Protein AF-A0A512C321-F1 (afdb_monomer)

Solvent-accessible surface area (backbone atoms only — not comparable to full-atom values): 6008 Å² total; per-residue (Å²): 134,89,78,86,87,80,78,75,83,83,77,75,67,71,81,73,76,77,57,88,86,55,52,64,49,57,52,48,40,49,53,22,48,52,41,32,74,77,31,72,92,44,24,70,61,25,49,48,52,26,50,53,34,47,50,46,68,74,66,56,57,49,81,66,54,46,47,52,51,48,47,74,72,35,62,92,78,45,59,69,70,58,47,51,52,49,48,56,53,48,52,71,61,52,77,65,82,130

Foldseek 3Di:
DDDDDDDPPPPPPPPPDDDPPDQPLNVLLVVLVVCVVVPVVCNVVSVVSNVVSVCCVVVLDDLVRLLVVLCVVCPVPDDPVVSVVVSVVVCVRRVHDD

Organism: NCBI:txid670291

Structure (mmCIF, N/CA/C/O backbone):
data_AF-A0A512C321-F1
#
_entry.id   AF-A0A512C321-F1
#
loop_
_atom_site.group_PDB
_atom_site.id
_atom_site.type_symbol
_atom_site.label_atom_id
_atom_sit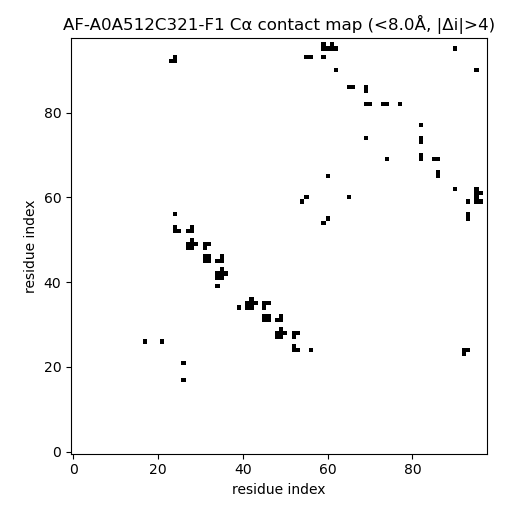e.label_alt_id
_atom_site.label_comp_id
_atom_site.label_asym_id
_atom_site.label_entity_id
_atom_site.label_seq_id
_atom_site.pdbx_PDB_ins_code
_atom_site.Cartn_x
_atom_site.Cartn_y
_atom_site.Cartn_z
_atom_site.occupancy
_atom_site.B_iso_or_equiv
_atom_site.auth_seq_id
_atom_site.auth_comp_id
_atom_site.auth_asym_id
_atom_site.auth_atom_id
_atom_site.pdbx_PDB_model_num
ATOM 1 N N . MET A 1 1 ? 13.071 1.398 -58.091 1.00 37.91 1 MET A N 1
ATOM 2 C CA . MET A 1 1 ? 14.068 1.922 -57.138 1.00 37.91 1 MET A CA 1
ATOM 3 C C . MET A 1 1 ? 13.388 3.071 -56.395 1.00 37.91 1 MET A C 1
ATOM 5 O O . MET A 1 1 ? 13.008 4.018 -57.063 1.00 37.91 1 MET A O 1
ATOM 9 N N . THR A 1 2 ? 12.776 2.779 -55.238 1.00 44.03 2 THR A N 1
ATOM 10 C CA . THR A 1 2 ? 13.251 3.122 -53.865 1.00 44.03 2 THR A CA 1
ATOM 11 C C . THR A 1 2 ? 13.111 4.627 -53.596 1.00 44.03 2 THR A C 1
ATOM 13 O O . THR A 1 2 ? 13.692 5.400 -54.338 1.00 44.03 2 THR A O 1
ATOM 16 N N . THR A 1 3 ? 12.403 5.177 -52.611 1.00 47.66 3 THR A N 1
ATOM 17 C CA . THR A 1 3 ? 11.507 4.744 -51.518 1.00 47.66 3 THR A CA 1
ATOM 18 C C . THR A 1 3 ? 10.911 6.061 -51.005 1.00 47.66 3 THR A C 1
ATOM 20 O O . THR A 1 3 ? 11.665 7.010 -50.799 1.00 47.66 3 THR A O 1
ATOM 23 N N . GLY A 1 4 ? 9.595 6.149 -50.807 1.00 47.94 4 GLY A N 1
ATOM 24 C CA . GLY A 1 4 ? 9.013 7.264 -50.059 1.00 47.94 4 GLY A CA 1
ATOM 25 C C . GLY A 1 4 ? 9.385 7.125 -48.585 1.00 47.94 4 GLY A C 1
ATOM 26 O O . GLY A 1 4 ? 9.076 6.099 -47.982 1.00 47.94 4 GLY A O 1
ATOM 27 N N . SER A 1 5 ? 10.072 8.120 -48.024 1.00 48.34 5 SER A N 1
ATOM 28 C CA . SER A 1 5 ? 10.288 8.216 -46.580 1.00 48.34 5 SER A CA 1
ATOM 29 C C . SER A 1 5 ? 8.965 8.571 -45.915 1.00 48.34 5 SER A C 1
ATOM 31 O O . SER A 1 5 ? 8.505 9.708 -45.998 1.00 48.34 5 SER A O 1
ATOM 33 N N . TYR A 1 6 ? 8.338 7.573 -45.300 1.00 49.81 6 TYR A N 1
ATOM 34 C CA . TYR A 1 6 ? 7.251 7.764 -44.354 1.00 49.81 6 TYR A CA 1
ATOM 35 C C . TYR A 1 6 ? 7.897 7.905 -42.977 1.00 49.81 6 TYR A C 1
ATOM 37 O O . TYR A 1 6 ? 8.362 6.919 -42.408 1.00 49.81 6 TYR A O 1
ATOM 45 N N . ASP A 1 7 ? 8.007 9.139 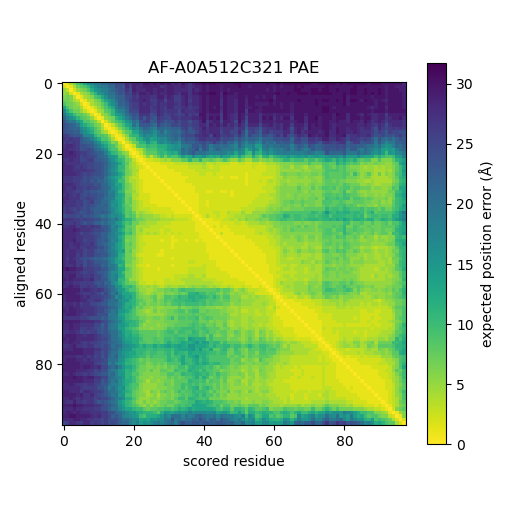-42.499 1.00 54.06 7 ASP A N 1
ATOM 46 C CA .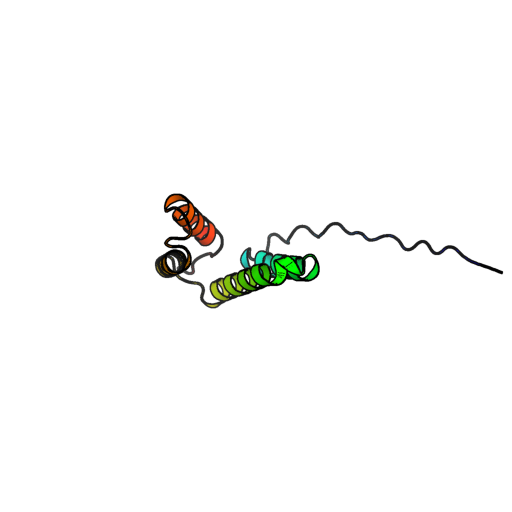 ASP A 1 7 ? 8.419 9.443 -41.131 1.00 54.06 7 ASP A CA 1
ATOM 47 C C . ASP A 1 7 ? 7.174 9.251 -40.244 1.00 54.06 7 ASP A C 1
ATOM 49 O O . ASP A 1 7 ? 6.191 9.979 -40.431 1.00 54.06 7 ASP A O 1
ATOM 53 N N . PRO A 1 8 ? 7.104 8.228 -39.372 1.00 61.41 8 PRO A N 1
ATOM 54 C CA . PRO A 1 8 ? 6.000 8.140 -38.430 1.00 61.41 8 PRO A CA 1
ATOM 55 C C . PRO A 1 8 ? 6.150 9.279 -37.414 1.00 61.41 8 PRO A C 1
ATOM 57 O O . PRO A 1 8 ? 7.257 9.497 -36.919 1.00 61.41 8 PRO A O 1
ATOM 60 N N . PRO A 1 9 ? 5.072 9.992 -37.045 1.00 49.22 9 PRO A N 1
ATOM 61 C CA . PRO A 1 9 ? 5.154 10.878 -35.900 1.00 49.22 9 PRO A CA 1
ATOM 62 C C . PRO A 1 9 ? 5.496 10.017 -34.681 1.00 49.22 9 PRO A C 1
ATOM 64 O O . PRO A 1 9 ? 4.736 9.118 -34.315 1.00 49.22 9 PRO A O 1
ATOM 67 N N . SER A 1 10 ? 6.661 10.272 -34.084 1.00 54.22 10 SER A N 1
ATOM 68 C CA . SER A 1 10 ? 6.987 9.842 -32.728 1.00 54.22 10 SER A CA 1
ATOM 69 C C . SER A 1 10 ? 5.975 10.482 -31.785 1.00 54.22 10 SER A C 1
ATOM 71 O O . SER A 1 10 ? 6.217 11.542 -31.212 1.00 54.22 10 SER A O 1
ATOM 73 N N . ASP A 1 11 ? 4.819 9.841 -31.653 1.00 50.41 11 ASP A N 1
ATOM 74 C CA . ASP A 1 11 ? 3.843 10.097 -30.606 1.00 50.41 11 ASP A CA 1
ATOM 75 C C . ASP A 1 11 ? 4.396 9.502 -29.304 1.00 50.41 11 ASP A C 1
ATOM 77 O O . ASP A 1 11 ? 3.914 8.520 -28.751 1.00 50.41 11 ASP A O 1
ATOM 81 N N . SER A 1 12 ? 5.498 10.081 -28.827 1.00 56.00 12 SER A N 1
ATOM 82 C CA . SER A 1 12 ? 5.815 10.062 -27.407 1.00 56.00 12 SER A CA 1
ATOM 83 C C . SER A 1 12 ? 4.898 11.088 -26.757 1.00 56.00 12 SER A C 1
ATOM 85 O O . SER A 1 12 ? 5.331 12.180 -26.386 1.00 56.00 12 SER A O 1
ATOM 87 N N . ALA A 1 13 ? 3.607 10.759 -26.676 1.00 53.03 13 ALA A N 1
ATOM 88 C CA . ALA A 1 13 ? 2.720 11.460 -25.774 1.00 53.03 13 ALA A CA 1
ATOM 89 C C . ALA A 1 13 ? 3.354 11.383 -24.372 1.00 53.03 13 ALA A C 1
ATOM 91 O O . ALA A 1 13 ? 3.723 10.288 -23.932 1.00 53.03 13 ALA A O 1
ATOM 92 N N . PRO A 1 14 ? 3.552 12.516 -23.674 1.00 52.94 14 PRO A N 1
ATOM 93 C CA . PRO A 1 14 ? 3.935 12.467 -22.270 1.00 52.94 14 PRO A CA 1
ATOM 94 C C . PRO A 1 14 ? 2.889 11.623 -21.526 1.00 52.94 14 PRO A C 1
ATOM 96 O O . PRO A 1 14 ? 1.709 11.702 -21.891 1.00 52.94 14 PRO A O 1
ATOM 99 N N . PRO A 1 15 ? 3.278 10.814 -20.519 1.00 56.16 15 PRO A N 1
ATOM 100 C CA . PRO A 1 15 ? 2.303 10.065 -19.737 1.00 56.16 15 PRO A CA 1
ATOM 101 C C . PRO A 1 15 ? 1.233 11.049 -19.268 1.00 56.16 15 PRO A C 1
ATOM 103 O O . PRO A 1 15 ? 1.564 12.108 -18.722 1.00 56.16 15 PRO A O 1
ATOM 106 N N . MET A 1 16 ? -0.032 10.753 -19.591 1.00 55.16 16 MET A N 1
ATOM 107 C CA . MET A 1 16 ? -1.151 11.603 -19.196 1.00 55.16 16 MET A CA 1
ATOM 108 C C . MET A 1 16 ? -1.014 11.913 -17.702 1.00 55.16 16 MET A C 1
ATOM 110 O O . MET A 1 16 ? -0.700 11.003 -16.928 1.00 55.16 16 MET A O 1
ATOM 114 N N . PRO A 1 17 ? -1.238 13.168 -17.272 1.00 51.56 17 PRO A N 1
ATOM 115 C CA . PRO A 1 17 ? -1.343 13.445 -15.851 1.00 51.56 17 PRO A CA 1
ATOM 116 C C . PRO A 1 17 ? -2.425 12.522 -15.296 1.00 51.56 17 PRO A C 1
ATOM 118 O O . PRO A 1 17 ? -3.520 12.463 -15.858 1.00 51.56 17 PRO A O 1
ATOM 121 N N . ALA A 1 18 ? -2.084 11.758 -14.255 1.00 56.53 18 ALA A N 1
ATOM 122 C CA . ALA A 1 18 ? -3.029 10.881 -13.586 1.00 56.53 18 ALA A CA 1
ATOM 123 C C . ALA A 1 18 ? -4.313 11.674 -13.322 1.00 56.53 18 ALA A C 1
ATOM 125 O O . ALA A 1 18 ? -4.263 12.747 -12.715 1.00 56.53 18 ALA A O 1
ATOM 126 N N . ASP A 1 19 ? -5.429 11.183 -13.859 1.00 54.88 19 ASP A N 1
ATOM 127 C CA . ASP A 1 19 ? -6.728 11.825 -13.713 1.00 54.88 19 ASP A CA 1
ATOM 128 C C . ASP A 1 19 ? -6.973 12.065 -12.209 1.00 54.88 19 ASP A C 1
ATOM 130 O O . ASP A 1 19 ? -6.889 11.106 -11.429 1.00 54.88 19 ASP A O 1
ATOM 134 N N . PRO A 1 20 ? -7.205 13.318 -11.768 1.00 56.31 20 PRO A N 1
ATOM 135 C CA . PRO A 1 20 ? -7.358 13.645 -10.353 1.00 56.31 20 PRO A CA 1
ATOM 136 C C . PRO A 1 20 ? -8.567 12.955 -9.701 1.00 56.31 20 PRO A C 1
ATOM 138 O O . PRO A 1 20 ? -8.619 12.889 -8.471 1.00 56.31 20 PRO A O 1
ATOM 141 N N . ASP A 1 21 ? -9.500 12.409 -10.490 1.00 60.41 21 ASP A N 1
ATOM 142 C CA . ASP A 1 21 ? -10.619 11.590 -10.016 1.00 60.41 21 ASP A CA 1
ATOM 143 C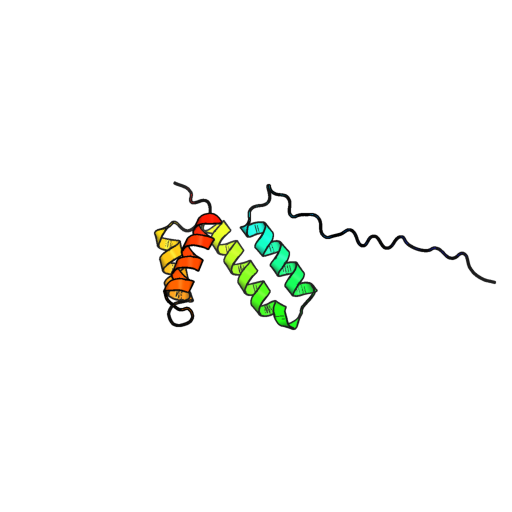 C . ASP A 1 21 ? -10.251 10.103 -9.834 1.00 60.41 21 ASP A C 1
ATOM 145 O O . ASP A 1 21 ? -11.018 9.327 -9.253 1.00 60.41 21 ASP A O 1
ATOM 149 N N . THR A 1 22 ? -9.061 9.679 -10.270 1.00 65.50 22 THR A N 1
ATOM 150 C CA . THR A 1 22 ? -8.570 8.315 -10.047 1.00 65.50 22 THR A CA 1
ATOM 151 C C . THR A 1 22 ? -8.137 8.154 -8.596 1.00 65.50 22 THR A C 1
ATOM 153 O O . THR A 1 22 ? -7.242 8.858 -8.121 1.00 65.50 22 THR A O 1
ATOM 156 N N . SER A 1 23 ? -8.736 7.183 -7.897 1.00 80.19 23 SER A N 1
ATOM 157 C CA . SER A 1 23 ? -8.369 6.835 -6.521 1.00 80.19 23 SER A CA 1
ATOM 158 C C . SER A 1 23 ? -6.849 6.681 -6.391 1.00 80.19 23 SER A C 1
ATOM 160 O O . SER A 1 23 ? -6.241 5.990 -7.213 1.00 80.19 23 SER A O 1
ATOM 162 N N . PRO A 1 24 ? -6.210 7.242 -5.351 1.00 81.81 24 PRO A N 1
ATOM 163 C CA . PRO A 1 24 ? -4.767 7.110 -5.165 1.00 81.81 24 PRO A CA 1
ATOM 164 C C . PRO A 1 24 ? -4.277 5.651 -5.157 1.00 81.81 24 PRO A C 1
ATOM 166 O O . PRO A 1 24 ? -3.178 5.360 -5.619 1.00 81.81 24 PRO A O 1
ATOM 169 N N . LEU A 1 25 ? -5.110 4.707 -4.701 1.00 84.62 25 LEU A N 1
ATOM 170 C CA . LEU A 1 25 ? -4.804 3.271 -4.756 1.00 84.62 25 LEU A CA 1
ATOM 171 C C . LEU A 1 25 ? -4.815 2.718 -6.188 1.00 84.62 25 LEU A C 1
ATOM 173 O O . LEU A 1 25 ? -4.004 1.851 -6.515 1.00 84.62 25 LEU A O 1
ATOM 177 N N . ASP A 1 26 ? -5.698 3.223 -7.051 1.00 85.56 26 ASP A N 1
ATOM 178 C CA . ASP A 1 26 ? -5.735 2.842 -8.464 1.00 85.56 26 ASP A CA 1
ATOM 179 C C . ASP A 1 26 ? -4.508 3.383 -9.208 1.00 85.56 26 ASP A C 1
ATOM 181 O O . ASP A 1 26 ? -3.901 2.645 -9.984 1.00 85.56 26 ASP A O 1
ATOM 185 N N . GLN A 1 27 ? -4.057 4.602 -8.885 1.00 86.38 27 GLN A N 1
ATOM 186 C CA . GLN A 1 27 ? -2.803 5.155 -9.413 1.00 86.38 27 GLN A CA 1
ATOM 187 C C . GLN A 1 27 ? -1.592 4.297 -9.012 1.00 86.38 27 GLN A C 1
ATOM 189 O O . GLN A 1 27 ? -0.767 3.962 -9.859 1.00 86.38 27 GLN A O 1
ATOM 194 N N . ILE A 1 28 ? -1.516 3.860 -7.748 1.00 88.69 28 ILE A N 1
ATOM 195 C CA . ILE A 1 28 ? -0.44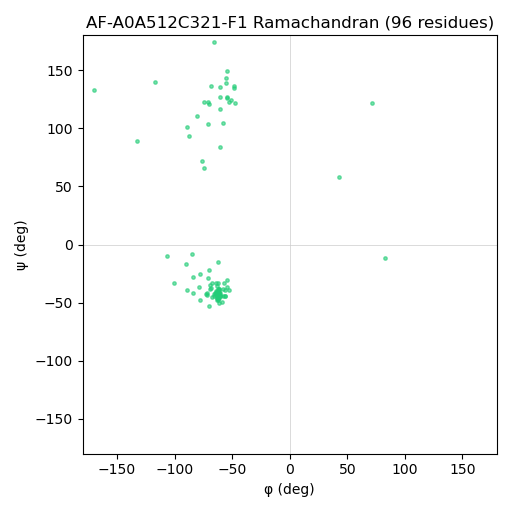5 2.970 -7.267 1.00 88.69 28 ILE A CA 1
ATOM 196 C C . ILE A 1 28 ? -0.454 1.631 -8.020 1.00 88.69 28 ILE A C 1
ATOM 198 O O . ILE A 1 28 ? 0.606 1.126 -8.396 1.00 8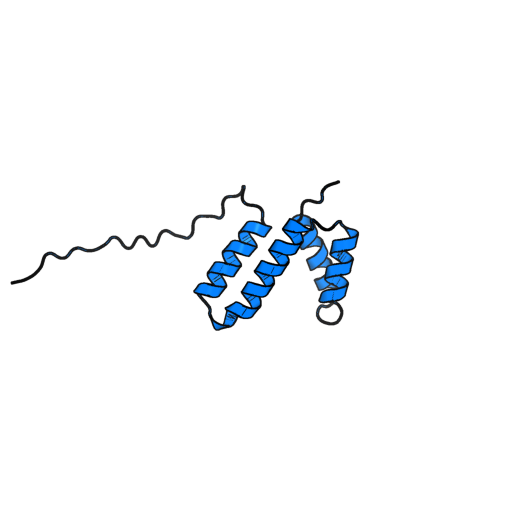8.69 28 ILE A O 1
ATOM 202 N N . MET A 1 29 ? -1.632 1.048 -8.268 1.00 89.44 29 MET A N 1
ATOM 203 C CA . MET A 1 29 ? -1.749 -0.199 -9.032 1.00 89.44 29 MET A CA 1
ATOM 204 C C . MET A 1 29 ? -1.368 -0.038 -10.509 1.00 89.44 29 MET A C 1
ATOM 206 O O . MET A 1 29 ? -0.875 -0.994 -11.110 1.00 89.44 29 MET A O 1
ATOM 210 N N . THR A 1 30 ? -1.629 1.120 -11.115 1.00 92.00 30 THR A N 1
ATOM 211 C CA . THR A 1 30 ? -1.201 1.428 -12.489 1.00 92.00 30 THR A CA 1
ATOM 212 C C . THR A 1 30 ? 0.312 1.599 -12.551 1.00 92.00 30 THR A C 1
ATOM 214 O O . THR A 1 30 ? 0.967 0.843 -13.263 1.00 92.00 30 THR A O 1
ATOM 217 N N . LEU A 1 31 ? 0.881 2.459 -11.703 1.00 91.94 31 LEU A N 1
ATOM 218 C CA . LEU A 1 31 ? 2.324 2.698 -11.651 1.00 91.94 31 LEU A CA 1
ATOM 219 C C . LEU A 1 31 ? 3.114 1.415 -11.362 1.00 91.94 31 LEU A C 1
ATOM 221 O O . LEU A 1 31 ? 4.172 1.169 -11.927 1.00 91.94 31 LEU A O 1
ATOM 225 N N . SER A 1 32 ? 2.590 0.550 -10.495 1.00 91.56 32 SER A N 1
ATOM 226 C CA . SER A 1 32 ? 3.233 -0.733 -10.207 1.00 91.56 32 SER A CA 1
ATOM 227 C C . SER A 1 32 ? 3.289 -1.653 -11.431 1.00 91.56 32 SER A C 1
ATOM 229 O O . SER A 1 32 ? 4.242 -2.412 -11.564 1.00 91.56 32 SER A O 1
ATOM 231 N N . ARG A 1 33 ? 2.292 -1.600 -12.324 1.00 90.69 33 ARG A N 1
ATOM 232 C CA . ARG A 1 33 ? 2.304 -2.364 -13.582 1.00 90.69 33 ARG A CA 1
ATOM 233 C C . ARG A 1 33 ? 3.308 -1.786 -14.570 1.00 90.69 33 ARG A C 1
ATOM 235 O O . ARG A 1 33 ? 4.111 -2.544 -15.094 1.00 90.69 33 ARG A O 1
ATOM 242 N N . GLU A 1 34 ? 3.346 -0.466 -14.705 1.00 92.81 34 GLU A N 1
ATOM 243 C CA . GLU A 1 34 ? 4.358 0.225 -15.516 1.00 92.81 34 GLU A CA 1
ATOM 244 C C . GLU A 1 34 ? 5.781 -0.137 -15.054 1.00 92.81 34 GLU A C 1
ATOM 246 O O . GLU A 1 34 ? 6.621 -0.520 -15.859 1.00 92.81 34 GLU A O 1
ATOM 251 N N . ILE A 1 35 ? 6.040 -0.158 -13.739 1.00 92.06 35 ILE A N 1
ATOM 252 C CA . ILE A 1 35 ? 7.345 -0.568 -13.191 1.00 92.06 35 ILE A CA 1
ATOM 253 C C . ILE A 1 35 ? 7.676 -2.037 -13.505 1.00 92.06 35 ILE A C 1
ATOM 255 O O . ILE A 1 35 ? 8.849 -2.367 -13.686 1.00 92.06 35 ILE A O 1
ATOM 259 N N . VAL A 1 36 ? 6.684 -2.935 -13.523 1.00 92.44 36 VAL A N 1
ATOM 260 C CA . VAL A 1 36 ? 6.900 -4.348 -13.889 1.00 92.44 36 VAL A CA 1
ATOM 261 C C . VAL A 1 36 ? 7.346 -4.460 -15.345 1.00 92.44 36 VAL A C 1
ATOM 263 O O . VAL A 1 36 ? 8.278 -5.218 -15.622 1.00 92.44 36 VAL A O 1
ATOM 266 N N . ASP A 1 37 ? 6.709 -3.701 -16.235 1.00 90.88 37 ASP A N 1
ATOM 267 C CA . ASP A 1 37 ? 6.982 -3.727 -17.671 1.00 90.88 37 ASP A CA 1
ATOM 268 C C . ASP A 1 37 ? 8.333 -3.064 -18.002 1.00 90.88 37 ASP A C 1
ATOM 270 O O . ASP A 1 37 ? 9.125 -3.618 -18.768 1.00 90.88 37 ASP A O 1
ATOM 274 N N . ASP A 1 38 ? 8.651 -1.938 -17.353 1.00 95.19 38 ASP A N 1
ATOM 275 C CA . ASP A 1 38 ? 9.864 -1.152 -17.618 1.00 95.19 38 ASP A CA 1
ATOM 276 C C . ASP A 1 38 ? 11.109 -1.666 -16.873 1.00 95.19 38 ASP A C 1
ATOM 278 O O . ASP A 1 38 ? 12.244 -1.488 -17.325 1.00 95.19 38 ASP A O 1
ATOM 282 N N . CYS A 1 39 ? 10.930 -2.302 -15.711 1.00 94.44 39 CYS A N 1
ATOM 283 C CA . CYS A 1 39 ? 12.019 -2.783 -14.862 1.00 94.44 39 CYS A CA 1
ATOM 284 C C . CYS A 1 39 ? 11.778 -4.235 -14.405 1.00 94.44 39 CYS A C 1
ATOM 286 O O . CYS A 1 39 ? 11.296 -4.473 -13.289 1.00 94.44 39 CYS A O 1
ATOM 288 N N . PRO A 1 40 ? 12.232 -5.242 -15.179 1.00 88.62 40 PRO A N 1
ATOM 289 C CA . PRO A 1 40 ? 12.087 -6.652 -14.809 1.00 88.62 40 PRO A CA 1
ATOM 290 C C . PRO A 1 40 ? 12.707 -6.997 -13.444 1.00 88.62 40 PRO A C 1
ATOM 292 O O . PRO A 1 40 ? 12.173 -7.816 -12.699 1.00 88.62 40 PRO A O 1
ATOM 295 N N . SER A 1 41 ? 13.806 -6.333 -13.057 1.00 93.50 41 SER A N 1
ATOM 296 C CA . SER A 1 41 ? 14.421 -6.496 -11.728 1.00 93.50 41 SER A CA 1
ATOM 297 C C . SER A 1 41 ? 13.581 -5.913 -10.584 1.00 93.50 41 SER A C 1
ATOM 299 O O . SER A 1 41 ? 13.750 -6.306 -9.430 1.00 93.50 41 SER A O 1
ATOM 301 N N . CYS A 1 42 ? 12.681 -4.975 -10.880 1.00 91.75 42 CYS A N 1
ATOM 302 C CA . CYS A 1 42 ? 11.776 -4.348 -9.923 1.00 91.75 42 CYS A CA 1
ATOM 303 C C . CYS A 1 42 ? 10.446 -5.107 -9.794 1.00 91.75 42 CYS A C 1
ATOM 305 O O . CYS A 1 42 ? 9.737 -4.925 -8.798 1.00 91.75 42 CYS A O 1
ATOM 307 N N . ALA A 1 43 ? 10.126 -5.976 -10.760 1.00 90.25 43 ALA A N 1
ATOM 308 C CA . ALA A 1 43 ? 8.816 -6.600 -10.916 1.00 90.25 43 ALA A CA 1
ATOM 309 C C . ALA A 1 43 ? 8.301 -7.288 -9.644 1.00 90.25 43 ALA A C 1
ATOM 311 O O . ALA A 1 43 ? 7.127 -7.158 -9.301 1.00 90.25 43 ALA A O 1
ATOM 312 N N . GLY A 1 44 ? 9.178 -7.962 -8.892 1.00 91.56 44 GLY A N 1
ATOM 313 C CA . GLY A 1 44 ? 8.799 -8.617 -7.638 1.00 91.56 44 GLY A CA 1
ATOM 314 C C . GLY A 1 44 ? 8.283 -7.636 -6.579 1.00 91.56 44 GLY A C 1
ATOM 315 O O . GLY A 1 44 ? 7.241 -7.876 -5.973 1.00 91.56 44 GLY A O 1
ATOM 316 N N . LYS A 1 45 ? 8.976 -6.507 -6.381 1.00 91.25 45 LYS A N 1
ATOM 317 C CA . LYS A 1 45 ? 8.576 -5.477 -5.407 1.00 91.25 45 LYS A CA 1
ATOM 318 C C . LYS A 1 45 ? 7.352 -4.702 -5.885 1.00 91.25 45 LYS A C 1
ATOM 320 O O . LYS A 1 45 ? 6.438 -4.472 -5.102 1.00 91.25 45 LYS A O 1
ATOM 325 N N . ALA A 1 46 ? 7.307 -4.347 -7.165 1.00 90.06 46 ALA A N 1
ATOM 326 C CA . ALA A 1 46 ? 6.173 -3.638 -7.746 1.00 90.06 46 ALA A CA 1
ATOM 327 C C . ALA A 1 46 ? 4.886 -4.482 -7.701 1.00 90.06 46 ALA A C 1
ATOM 329 O O . ALA A 1 46 ? 3.834 -3.991 -7.302 1.00 90.06 46 ALA A O 1
ATOM 330 N N . SER A 1 47 ? 4.980 -5.787 -7.973 1.00 90.44 47 SER A N 1
ATOM 331 C CA . SER A 1 47 ? 3.845 -6.712 -7.838 1.00 90.44 47 SER A CA 1
ATOM 332 C C . SER A 1 47 ? 3.339 -6.811 -6.399 1.00 90.44 47 SER A C 1
ATOM 334 O O . SER A 1 47 ? 2.130 -6.862 -6.175 1.00 90.44 47 SER A O 1
ATOM 336 N N . GLN A 1 48 ? 4.243 -6.802 -5.412 1.00 89.94 48 GLN A N 1
ATOM 337 C CA . GLN A 1 48 ? 3.850 -6.746 -4.003 1.00 89.94 48 GLN A CA 1
ATOM 338 C C . GLN A 1 48 ? 3.098 -5.445 -3.702 1.00 89.94 48 GLN A C 1
ATOM 340 O O . GLN A 1 48 ? 2.013 -5.500 -3.138 1.00 89.94 48 GLN A O 1
ATOM 345 N N . ILE A 1 49 ? 3.609 -4.289 -4.134 1.00 88.94 49 ILE A N 1
ATOM 346 C CA . ILE A 1 49 ? 2.944 -2.992 -3.923 1.00 88.94 49 ILE A CA 1
ATOM 347 C C . ILE A 1 49 ? 1.536 -2.981 -4.543 1.00 88.94 49 ILE A C 1
ATOM 349 O O . ILE A 1 49 ? 0.582 -2.574 -3.880 1.00 88.94 49 ILE A O 1
ATOM 353 N N . ALA A 1 50 ? 1.376 -3.491 -5.769 1.00 88.81 50 ALA A N 1
ATOM 354 C CA . ALA A 1 50 ? 0.069 -3.607 -6.418 1.00 88.81 50 ALA A CA 1
ATOM 355 C C . ALA A 1 50 ? -0.904 -4.507 -5.635 1.00 88.81 50 ALA A C 1
ATOM 357 O O . ALA A 1 50 ? -2.083 -4.174 -5.506 1.00 88.81 50 ALA A O 1
ATOM 358 N N . MET A 1 51 ? -0.416 -5.634 -5.103 1.00 90.75 51 MET A N 1
ATOM 359 C CA . MET A 1 51 ? -1.203 -6.543 -4.265 1.00 90.75 51 MET A CA 1
ATOM 360 C C . MET A 1 51 ? -1.682 -5.844 -2.987 1.00 90.75 51 MET A C 1
ATOM 362 O O . MET A 1 51 ? -2.878 -5.859 -2.705 1.00 90.75 51 MET A O 1
ATOM 366 N N . TRP A 1 52 ? -0.778 -5.179 -2.262 1.00 88.06 52 TRP A N 1
ATOM 367 C CA . TRP A 1 52 ? -1.112 -4.438 -1.042 1.00 88.06 52 TRP A CA 1
ATOM 368 C C . TRP A 1 52 ? -2.126 -3.318 -1.311 1.00 88.06 52 TRP A C 1
ATOM 370 O O . TRP A 1 52 ? -3.106 -3.181 -0.581 1.00 88.06 52 TRP A O 1
ATOM 380 N N . ALA A 1 53 ? -1.944 -2.546 -2.386 1.00 87.06 53 ALA A N 1
ATOM 381 C CA . ALA A 1 53 ? -2.880 -1.486 -2.765 1.00 87.06 53 ALA A CA 1
ATOM 382 C C . ALA A 1 53 ? -4.283 -2.034 -3.077 1.00 87.06 53 ALA A C 1
ATOM 384 O O . ALA A 1 53 ? -5.287 -1.447 -2.663 1.00 87.06 53 ALA A O 1
ATOM 385 N N . ARG A 1 54 ? -4.362 -3.186 -3.759 1.00 87.31 54 ARG A N 1
ATOM 386 C CA . ARG A 1 54 ? -5.627 -3.885 -4.011 1.00 87.31 54 ARG A CA 1
ATOM 387 C C . ARG A 1 54 ? -6.282 -4.341 -2.709 1.00 87.31 54 ARG A C 1
ATOM 389 O O . ARG A 1 54 ? -7.468 -4.088 -2.525 1.00 87.31 54 ARG A O 1
ATOM 396 N N . GLU A 1 55 ? -5.529 -4.978 -1.819 1.00 85.44 55 GLU A N 1
ATOM 397 C CA . GLU A 1 55 ? -6.056 -5.490 -0.553 1.00 85.44 55 GLU A CA 1
ATOM 398 C C . GLU A 1 55 ? -6.624 -4.363 0.321 1.00 85.44 55 GLU A C 1
ATOM 400 O O . GLU A 1 55 ? -7.732 -4.484 0.841 1.00 85.44 55 GLU A O 1
ATOM 405 N N . ILE A 1 56 ? -5.926 -3.227 0.413 1.00 83.88 56 ILE A N 1
ATOM 406 C CA . ILE A 1 56 ? -6.416 -2.039 1.124 1.00 83.88 56 ILE A CA 1
ATOM 407 C C . ILE A 1 56 ? -7.709 -1.515 0.480 1.00 83.88 56 ILE A C 1
ATOM 409 O O . ILE A 1 56 ? -8.654 -1.167 1.189 1.00 83.88 56 ILE A O 1
ATOM 413 N N . ARG A 1 57 ? -7.784 -1.483 -0.858 1.00 83.19 57 ARG A N 1
ATOM 414 C CA . ARG A 1 57 ? -8.985 -1.037 -1.585 1.00 83.19 57 ARG A CA 1
ATOM 415 C C . ARG A 1 57 ? -10.186 -1.954 -1.339 1.00 83.19 57 ARG A C 1
ATOM 417 O O . ARG A 1 57 ? -11.309 -1.462 -1.235 1.00 83.19 57 ARG A O 1
ATOM 424 N N . GLU A 1 58 ? -9.955 -3.264 -1.294 1.00 84.00 58 GLU A N 1
ATOM 425 C CA . GLU A 1 58 ? -10.990 -4.292 -1.144 1.00 84.00 58 GLU A CA 1
ATOM 426 C C . GLU A 1 58 ? -11.475 -4.418 0.301 1.00 84.00 58 GLU A C 1
ATOM 428 O O . GLU A 1 58 ? -12.680 -4.412 0.542 1.00 84.00 58 GLU A O 1
ATOM 433 N N . ARG A 1 59 ? -10.551 -4.486 1.266 1.00 80.75 59 ARG A N 1
ATOM 434 C CA . ARG A 1 59 ? -10.880 -4.629 2.691 1.00 80.75 59 ARG A CA 1
ATOM 435 C C . ARG A 1 59 ? -11.332 -3.322 3.330 1.00 80.75 59 ARG A C 1
ATOM 437 O O . ARG A 1 59 ? -12.051 -3.377 4.319 1.00 80.75 59 ARG A O 1
ATOM 444 N N . ARG A 1 60 ? -10.911 -2.172 2.782 1.00 79.38 60 ARG A N 1
ATOM 445 C CA . ARG A 1 60 ? -11.128 -0.827 3.350 1.0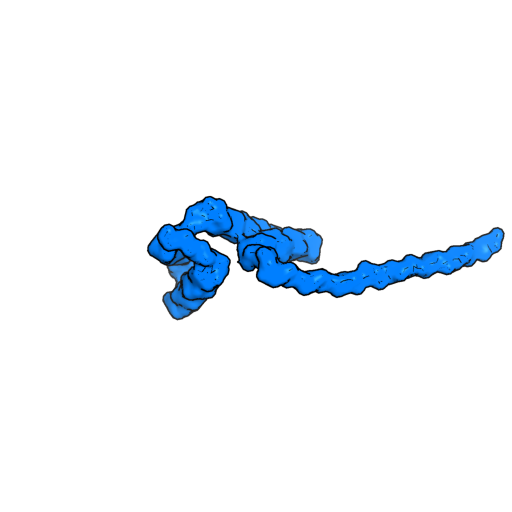0 79.38 60 ARG A CA 1
ATOM 446 C C . ARG A 1 60 ? -10.892 -0.816 4.864 1.00 79.38 60 ARG A C 1
ATOM 448 O O . ARG A 1 60 ? -11.816 -0.503 5.615 1.00 79.38 60 ARG A O 1
ATOM 455 N N . PRO A 1 61 ? -9.683 -1.208 5.307 1.00 78.69 61 PRO A N 1
ATOM 456 C CA . PRO A 1 61 ? -9.412 -1.397 6.720 1.00 78.69 61 PRO A CA 1
ATOM 457 C C . PRO A 1 61 ? -9.739 -0.125 7.493 1.00 78.69 61 PRO A C 1
ATOM 459 O O . PRO A 1 61 ? -9.439 0.985 7.045 1.00 78.69 61 PRO A O 1
ATOM 462 N N . GLY A 1 62 ? -10.353 -0.303 8.659 1.00 79.44 62 GLY A N 1
ATOM 463 C CA . GLY A 1 62 ? -10.611 0.790 9.583 1.00 79.44 62 GLY A CA 1
ATOM 464 C C . GLY A 1 62 ? -9.313 1.381 10.137 1.00 79.44 62 GLY A C 1
ATOM 465 O O . GLY A 1 62 ? -8.209 0.872 9.930 1.00 79.44 62 GLY A O 1
ATOM 466 N N . ARG A 1 63 ? -9.446 2.464 10.902 1.00 79.25 63 ARG A N 1
ATOM 467 C CA . ARG A 1 63 ? -8.308 3.209 11.448 1.00 79.25 63 ARG A CA 1
ATOM 468 C C . ARG A 1 63 ? -7.345 2.348 12.282 1.00 79.25 63 ARG A C 1
ATOM 470 O O . ARG A 1 63 ? -6.132 2.521 12.154 1.00 79.25 63 ARG A O 1
ATOM 477 N N . GLU A 1 64 ? -7.887 1.497 13.148 1.00 83.69 64 GLU A N 1
ATOM 478 C CA . GLU A 1 64 ? -7.124 0.627 14.057 1.00 83.69 64 GLU A CA 1
ATOM 479 C C . GLU A 1 64 ? -6.581 -0.610 13.335 1.00 83.69 64 GLU A C 1
ATOM 481 O O . GLU A 1 64 ? -5.454 -1.035 13.574 1.00 83.69 64 GLU A O 1
ATOM 486 N N . GLU A 1 65 ? -7.355 -1.158 12.395 1.00 84.88 65 GLU A N 1
ATOM 487 C CA . GLU A 1 65 ? -6.940 -2.310 11.594 1.00 84.88 65 GLU A CA 1
ATOM 488 C C . GLU A 1 65 ? -5.748 -1.959 10.694 1.00 84.88 65 GLU A C 1
ATOM 490 O O . GLU A 1 65 ? -4.793 -2.729 10.608 1.00 84.88 65 GLU A O 1
ATOM 495 N N . LEU A 1 66 ? -5.757 -0.770 10.080 1.00 84.69 66 LEU A N 1
ATOM 496 C CA . LEU A 1 66 ? -4.635 -0.286 9.277 1.00 84.69 66 LEU A CA 1
ATOM 497 C C . LEU A 1 66 ? -3.358 -0.129 10.116 1.00 84.69 66 LEU A C 1
ATOM 499 O O . LEU A 1 66 ? -2.282 -0.514 9.665 1.00 84.69 66 LEU A O 1
ATOM 503 N N . GLU A 1 67 ? -3.466 0.404 11.336 1.00 86.00 67 GLU A N 1
ATOM 504 C CA . GLU A 1 67 ? -2.322 0.500 12.251 1.00 86.00 67 GLU A CA 1
ATOM 505 C C . GLU A 1 67 ? -1.775 -0.876 12.614 1.00 86.00 67 GLU A C 1
ATOM 507 O O . GLU A 1 67 ? -0.572 -1.099 12.497 1.00 86.00 67 GLU A O 1
ATOM 512 N N . ALA A 1 68 ? -2.647 -1.818 12.978 1.00 87.25 68 ALA A N 1
ATOM 513 C CA . ALA A 1 68 ? -2.242 -3.175 13.324 1.00 87.25 68 ALA A CA 1
ATOM 514 C C . ALA A 1 68 ? -1.552 -3.893 12.151 1.00 87.25 68 ALA A C 1
ATOM 516 O O . ALA A 1 68 ? -0.565 -4.599 12.358 1.00 87.25 68 ALA A O 1
ATOM 517 N N . LEU A 1 69 ? -2.030 -3.690 10.919 1.00 84.69 69 LEU A N 1
ATOM 518 C CA . LEU A 1 69 ? -1.419 -4.248 9.710 1.00 84.69 69 LEU A CA 1
ATOM 519 C C . LEU A 1 69 ? -0.029 -3.660 9.444 1.00 84.69 69 LEU A C 1
ATOM 521 O O . LEU A 1 69 ? 0.909 -4.408 9.148 1.00 84.69 69 LEU A O 1
ATOM 525 N N . VAL A 1 70 ? 0.126 -2.340 9.575 1.00 85.00 70 VAL A N 1
ATOM 526 C CA . VAL A 1 70 ? 1.429 -1.680 9.408 1.00 85.00 70 VAL A CA 1
ATOM 527 C C . VAL A 1 70 ? 2.392 -2.109 10.511 1.00 85.00 70 VAL A C 1
ATOM 529 O O . VAL A 1 70 ? 3.542 -2.433 10.225 1.00 85.00 70 VAL A O 1
ATOM 532 N N . ASP A 1 71 ? 1.934 -2.187 11.757 1.00 85.75 71 ASP A N 1
ATOM 533 C CA . ASP A 1 71 ? 2.753 -2.659 12.869 1.00 85.75 71 ASP A CA 1
ATOM 534 C C . ASP A 1 71 ? 3.183 -4.117 12.667 1.00 85.75 71 ASP A C 1
ATOM 536 O O . ASP A 1 71 ? 4.364 -4.424 12.802 1.00 85.75 71 ASP A O 1
ATOM 540 N N . ALA A 1 72 ? 2.278 -5.017 12.279 1.00 86.62 72 ALA A N 1
ATOM 541 C CA . ALA A 1 72 ? 2.615 -6.421 12.039 1.00 86.62 72 ALA A CA 1
ATOM 542 C C . ALA A 1 72 ? 3.638 -6.604 10.904 1.00 86.62 72 ALA A C 1
ATOM 544 O O . ALA A 1 72 ? 4.473 -7.505 10.965 1.00 86.62 72 ALA A O 1
ATOM 545 N N . THR A 1 73 ? 3.587 -5.741 9.888 1.00 82.88 73 THR A N 1
ATOM 546 C CA . THR A 1 73 ? 4.419 -5.858 8.682 1.00 82.88 73 THR A CA 1
ATOM 547 C C . THR A 1 73 ? 5.759 -5.139 8.823 1.00 82.88 73 THR A C 1
ATOM 549 O O . THR A 1 73 ? 6.785 -5.630 8.356 1.00 82.88 73 THR A O 1
ATOM 552 N N . CYS A 1 74 ? 5.774 -3.966 9.459 1.00 85.38 74 CYS A N 1
ATOM 553 C CA . CYS A 1 74 ? 6.924 -3.061 9.465 1.00 85.38 74 CYS A CA 1
ATOM 554 C C . CYS A 1 74 ? 7.682 -3.021 10.795 1.00 85.38 74 CYS A C 1
ATOM 556 O O . CYS A 1 74 ? 8.763 -2.426 10.860 1.00 85.38 74 CYS A O 1
ATOM 558 N N . LYS A 1 75 ? 7.157 -3.619 11.871 1.00 80.44 75 LYS A N 1
ATOM 559 C CA . LYS A 1 75 ? 7.844 -3.633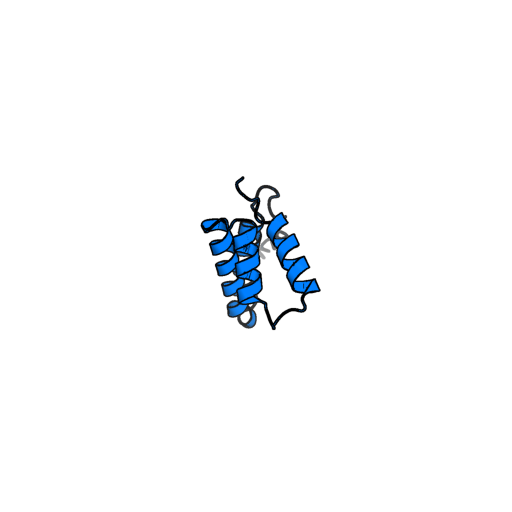 13.169 1.00 80.44 75 LYS A CA 1
ATOM 560 C C . LYS A 1 75 ? 9.192 -4.342 13.059 1.00 80.44 75 LYS A C 1
ATOM 562 O O . LYS A 1 75 ? 9.285 -5.468 12.585 1.00 80.44 75 LYS A O 1
ATOM 567 N N . GLY A 1 76 ? 10.245 -3.657 13.500 1.00 83.56 76 GLY A N 1
ATOM 568 C CA . GLY A 1 76 ? 11.630 -4.127 13.386 1.00 83.56 76 GLY A CA 1
ATOM 569 C C . GLY A 1 76 ? 12.290 -3.856 12.029 1.00 83.56 76 GLY A C 1
ATOM 570 O O . GLY A 1 76 ? 13.508 -3.969 11.935 1.00 83.56 76 GLY A O 1
ATOM 571 N N . PHE A 1 77 ? 11.525 -3.445 11.011 1.00 84.38 77 PHE A N 1
ATOM 572 C CA . PHE A 1 77 ? 12.041 -3.036 9.699 1.00 84.38 77 PHE A CA 1
ATOM 573 C C . PHE A 1 77 ? 12.108 -1.515 9.541 1.00 84.38 77 PHE A C 1
ATOM 575 O O . PHE A 1 77 ? 13.010 -1.012 8.875 1.00 84.38 77 PHE A O 1
ATOM 582 N N . LEU A 1 78 ? 11.173 -0.786 10.160 1.00 86.31 78 LEU A N 1
ATOM 583 C CA . LEU A 1 78 ? 11.132 0.675 10.157 1.00 86.31 78 LEU A CA 1
ATOM 584 C C . LEU A 1 78 ? 11.293 1.237 11.581 1.00 86.31 78 LEU A C 1
ATOM 586 O O . LEU A 1 78 ? 10.684 0.699 12.514 1.00 86.31 78 LEU A O 1
ATOM 590 N N . PRO A 1 79 ? 12.049 2.340 11.756 1.00 90.56 79 PRO A N 1
ATOM 591 C CA . PRO A 1 79 ? 12.005 3.158 12.965 1.00 90.56 79 PRO A CA 1
ATOM 592 C C . PRO A 1 79 ? 10.577 3.611 13.286 1.00 90.56 79 PRO A C 1
ATOM 594 O O . PRO A 1 79 ? 9.776 3.843 12.376 1.00 90.56 79 PRO A O 1
ATOM 597 N N . ASP A 1 80 ? 10.265 3.788 14.571 1.00 87.50 80 ASP A N 1
ATOM 598 C CA . ASP A 1 80 ? 8.916 4.146 15.028 1.00 87.50 80 ASP A CA 1
ATOM 599 C C . ASP A 1 80 ? 8.379 5.432 14.376 1.00 87.50 80 ASP A C 1
ATOM 601 O O . ASP A 1 80 ? 7.222 5.465 13.958 1.00 87.50 80 ASP A O 1
ATOM 605 N N . ASP A 1 81 ? 9.226 6.449 14.187 1.00 87.06 81 ASP A N 1
ATOM 606 C CA . ASP A 1 81 ? 8.835 7.704 13.531 1.00 87.06 81 ASP A CA 1
ATOM 607 C C . ASP A 1 81 ? 8.443 7.500 12.060 1.00 87.06 81 ASP A C 1
ATOM 609 O O . ASP A 1 81 ? 7.440 8.041 11.594 1.00 87.06 81 ASP A O 1
ATOM 613 N N . GLN A 1 82 ? 9.186 6.666 11.323 1.00 86.88 82 GLN A N 1
ATOM 614 C CA . GLN A 1 82 ? 8.848 6.328 9.936 1.00 86.88 82 GLN A CA 1
ATOM 615 C C . GLN A 1 82 ? 7.579 5.481 9.857 1.00 86.88 82 GLN A C 1
ATOM 617 O O . GLN A 1 82 ? 6.763 5.677 8.957 1.00 86.88 82 GLN A O 1
ATOM 622 N N . ARG A 1 83 ? 7.382 4.567 10.812 1.00 87.31 83 ARG A N 1
ATOM 623 C CA . ARG A 1 83 ? 6.168 3.750 10.893 1.00 87.31 83 ARG A CA 1
ATOM 624 C C . ARG A 1 83 ? 4.934 4.619 11.138 1.00 87.31 83 ARG A C 1
ATOM 626 O O . ARG A 1 83 ? 3.920 4.444 10.465 1.00 87.31 83 ARG A O 1
ATOM 633 N N . LYS A 1 84 ? 5.041 5.609 12.027 1.00 86.56 84 LYS A N 1
ATOM 634 C CA . LYS A 1 84 ? 3.976 6.583 12.293 1.00 86.56 84 LYS A CA 1
ATOM 635 C C . LYS A 1 84 ? 3.647 7.430 11.060 1.00 86.56 84 LYS A C 1
ATOM 637 O O . LYS A 1 84 ? 2.475 7.552 10.711 1.00 86.56 84 LYS A O 1
ATOM 642 N N . LEU A 1 85 ? 4.664 7.941 10.363 1.00 88.12 85 LEU A N 1
ATOM 643 C CA . LEU A 1 85 ? 4.475 8.695 9.118 1.00 88.12 85 LEU A CA 1
ATOM 644 C C . LEU A 1 85 ? 3.813 7.851 8.022 1.00 88.12 85 LEU A C 1
ATOM 646 O O . LEU A 1 85 ? 2.957 8.351 7.291 1.00 88.12 85 LEU A O 1
ATOM 650 N N . LEU A 1 86 ? 4.172 6.568 7.918 1.00 85.06 86 LEU A N 1
ATOM 651 C CA . LEU A 1 86 ? 3.554 5.638 6.974 1.00 85.06 86 LEU A CA 1
ATOM 652 C C . LEU A 1 86 ? 2.063 5.445 7.279 1.00 85.06 86 LEU A C 1
ATOM 654 O O . LEU A 1 86 ? 1.241 5.538 6.372 1.00 85.06 86 LEU A O 1
ATOM 658 N N . ILE A 1 87 ? 1.707 5.240 8.549 1.00 84.69 87 ILE A N 1
ATOM 659 C CA . ILE A 1 87 ? 0.311 5.128 8.997 1.00 84.69 87 ILE A CA 1
ATOM 660 C C . ILE A 1 87 ? -0.476 6.395 8.646 1.00 84.69 87 ILE A C 1
ATOM 662 O O . ILE A 1 87 ? -1.562 6.305 8.077 1.00 84.69 87 ILE A O 1
ATOM 666 N N . GLU A 1 88 ? 0.051 7.576 8.973 1.00 85.44 88 GLU A N 1
ATOM 667 C CA . GLU A 1 88 ? -0.609 8.859 8.695 1.00 85.44 88 GLU A CA 1
ATOM 668 C C . GLU A 1 88 ? -0.782 9.101 7.189 1.00 85.44 88 GLU A C 1
ATOM 670 O O . GLU A 1 88 ? -1.846 9.537 6.748 1.00 85.44 88 GLU A O 1
ATOM 675 N N . SER A 1 89 ? 0.222 8.743 6.388 1.00 83.06 89 SER A N 1
ATOM 676 C CA . SER A 1 89 ? 0.163 8.869 4.929 1.00 83.06 89 SER A CA 1
ATOM 677 C C . SER A 1 89 ? -0.858 7.908 4.322 1.00 83.06 89 SER A C 1
ATOM 679 O O . SER A 1 89 ? -1.673 8.313 3.497 1.00 83.06 89 SER A O 1
ATOM 681 N N . LEU A 1 90 ? -0.875 6.646 4.763 1.00 82.31 90 LEU A N 1
ATOM 682 C CA . LEU A 1 90 ? -1.862 5.667 4.307 1.00 82.31 90 LEU A CA 1
ATOM 683 C C . LEU A 1 90 ? -3.277 6.102 4.696 1.00 82.31 90 LEU A C 1
ATOM 685 O O . LEU A 1 90 ? -4.163 6.063 3.851 1.00 82.31 90 LEU A O 1
ATOM 689 N N . ARG A 1 91 ? -3.481 6.620 5.913 1.00 78.19 91 ARG A N 1
ATOM 690 C CA . ARG A 1 91 ? -4.765 7.194 6.354 1.00 78.19 91 ARG A CA 1
ATOM 691 C C . ARG A 1 91 ? -5.294 8.288 5.433 1.00 78.19 91 ARG A C 1
ATOM 693 O O . ARG A 1 91 ? -6.499 8.379 5.243 1.00 78.19 91 ARG A O 1
ATOM 700 N N . ALA A 1 92 ? -4.419 9.118 4.874 1.00 78.69 92 ALA A N 1
ATOM 701 C CA . ALA A 1 92 ? -4.831 10.151 3.929 1.00 78.69 92 ALA A CA 1
ATOM 702 C C . ALA A 1 92 ? -5.277 9.566 2.575 1.00 78.69 92 ALA A C 1
ATOM 704 O O . ALA A 1 92 ? -6.118 10.155 1.896 1.00 78.69 92 ALA A O 1
ATOM 705 N N . LEU A 1 93 ? -4.731 8.408 2.188 1.00 74.75 93 LEU A N 1
ATOM 706 C CA . LEU A 1 93 ? -5.031 7.728 0.924 1.00 74.75 93 LEU A CA 1
ATOM 707 C C . LEU A 1 93 ? -6.294 6.863 1.013 1.00 74.75 93 LEU A C 1
ATOM 709 O O . LEU A 1 93 ? -7.107 6.859 0.087 1.00 74.75 93 LEU A O 1
ATOM 713 N N . VAL A 1 94 ? -6.477 6.138 2.119 1.00 71.25 94 VAL A N 1
ATOM 714 C CA . VAL A 1 94 ? -7.685 5.347 2.371 1.00 71.25 94 VAL A CA 1
ATOM 715 C C . VAL A 1 94 ? -8.705 6.258 3.049 1.00 71.25 94 VAL A C 1
ATOM 717 O O . VAL A 1 94 ? -8.685 6.425 4.263 1.00 71.25 94 VAL A O 1
ATOM 720 N N . ARG A 1 95 ? -9.602 6.888 2.278 1.00 64.75 95 ARG A N 1
ATOM 721 C CA . ARG A 1 95 ? -10.782 7.546 2.867 1.00 64.75 95 ARG A CA 1
ATOM 722 C C . ARG A 1 95 ? -11.562 6.482 3.645 1.00 64.75 95 ARG A C 1
ATOM 724 O O . ARG A 1 95 ? -12.186 5.617 3.028 1.00 64.75 95 ARG A O 1
ATOM 731 N N . PHE A 1 96 ? -11.470 6.508 4.973 1.00 59.06 96 PHE A N 1
ATOM 732 C CA . PHE A 1 96 ? -12.190 5.573 5.831 1.00 59.06 96 PHE A CA 1
ATOM 733 C C . PHE A 1 96 ? -13.694 5.741 5.605 1.00 59.06 96 PHE A C 1
ATOM 735 O O . PHE A 1 96 ? -14.184 6.866 5.510 1.00 59.06 96 PHE A O 1
ATOM 742 N N . ALA A 1 97 ? -14.412 4.624 5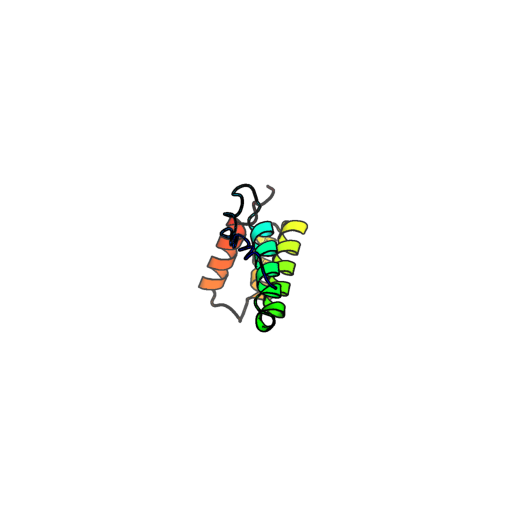.487 1.00 51.12 97 ALA A N 1
ATOM 743 C CA . ALA A 1 97 ? -15.853 4.654 5.681 1.00 51.12 97 ALA A CA 1
ATOM 744 C C . ALA A 1 97 ? -16.089 4.885 7.181 1.00 51.12 97 ALA A C 1
ATOM 746 O O . ALA A 1 97 ? -15.521 4.151 7.991 1.00 51.12 97 ALA A O 1
ATOM 747 N N . GLU A 1 98 ? -16.821 5.947 7.523 1.00 45.69 98 GLU A N 1
ATOM 748 C CA . GLU A 1 98 ? -17.288 6.209 8.894 1.00 45.69 98 GLU A CA 1
ATOM 749 C C . GLU A 1 98 ? -18.217 5.100 9.405 1.00 45.69 98 GLU A C 1
ATOM 751 O O . GLU A 1 98 ? -18.996 4.552 8.586 1.00 45.69 98 GLU A O 1
#

Sequence (98 aa):
MTTGSYDPPSDSAPPMPADPDTSPLDQIMTLSREIVDDCPSCAGKASQIAMWAREIRERRPGREELEALVDATCKGFLPDDQRKLLIESLRALVRFAE

Secondary structure (DSSP, 8-state):
------------PPPPPPPTTS-HHHHHHHHHHHHHHH-TTTHHHHHHHHHHHHHHHHH---HHHHHHHHHHHHBTTB-HHHHHHHHHHHHHHS----

pLDDT: mean 77.51, std 15.46, range [37.91, 95.19]

Mean predicted aligned error: 12.09 Å

Radius of gyration: 19.64 Å; Cα contacts (8 Å, |Δi|>4): 59; chains: 1; bounding box: 32×22×72 Å